Protein AF-A0A6P8J395-F1 (afdb_monomer)

Secondary structure (DSSP, 8-state):
-HHHHHHHTT--HHHHHHHTT--HHHHHHHHHHHHHHHHHHHHHH-----B--TT-EEEEEEEEE--PPGGG-S-----EEEEEEEESSSSSPEEEEEEES--SHHHHHHHHHHHB-TT-EEEE---

Radius of gyration: 18.86 Å; Cα contacts (8 Å, |Δi|>4): 156; chains: 1; bounding box: 39×39×44 Å

pLDDT: mean 84.44, std 9.29, range [42.44, 93.12]

Structure (mmCIF, N/CA/C/O backbone):
data_AF-A0A6P8J395-F1
#
_entry.id   AF-A0A6P8J395-F1
#
loop_
_atom_site.group_PDB
_atom_site.id
_atom_site.type_symbol
_atom_site.label_atom_id
_atom_site.label_alt_id
_atom_site.label_comp_id
_atom_site.label_asym_id
_atom_site.label_entity_id
_atom_site.label_seq_id
_atom_site.pdbx_PDB_ins_code
_atom_site.Cartn_x
_atom_site.Cartn_y
_atom_site.Cartn_z
_atom_site.occupancy
_atom_site.B_iso_or_equiv
_atom_site.auth_seq_id
_atom_site.auth_comp_id
_atom_site.auth_asym_id
_atom_site.auth_atom_id
_atom_site.pdbx_PDB_model_num
ATOM 1 N N . MET A 1 1 ? 22.502 13.096 -19.114 1.00 60.56 1 MET A N 1
ATOM 2 C CA . MET A 1 1 ? 21.387 12.960 -18.149 1.00 60.56 1 MET A CA 1
ATOM 3 C C . MET A 1 1 ? 20.017 12.629 -18.789 1.00 60.56 1 MET A C 1
ATOM 5 O O . MET A 1 1 ? 19.020 13.140 -18.303 1.00 60.56 1 MET A O 1
ATOM 9 N N . PRO A 1 2 ? 19.880 11.755 -19.811 1.00 79.31 2 PRO A N 1
ATOM 10 C CA . PRO A 1 2 ? 18.548 11.439 -20.344 1.00 79.31 2 PRO A CA 1
ATOM 11 C C . PRO A 1 2 ? 17.832 10.289 -19.601 1.00 79.31 2 PRO A C 1
ATOM 13 O O . PRO A 1 2 ? 16.613 10.298 -19.521 1.00 79.31 2 PRO A O 1
ATOM 16 N N . MET A 1 3 ? 18.547 9.344 -18.966 1.00 79.31 3 MET A N 1
ATOM 17 C CA . MET A 1 3 ? 17.905 8.243 -18.212 1.00 79.31 3 MET A CA 1
ATOM 18 C C . MET A 1 3 ? 17.056 8.719 -17.022 1.00 79.31 3 MET A C 1
ATOM 20 O O . MET A 1 3 ? 15.997 8.155 -16.776 1.00 79.31 3 MET A O 1
ATOM 24 N N . ALA A 1 4 ? 17.501 9.752 -16.298 1.00 83.56 4 ALA A N 1
ATOM 25 C CA . ALA A 1 4 ? 16.734 10.326 -15.187 1.00 83.56 4 ALA A CA 1
ATOM 26 C C . ALA A 1 4 ? 15.435 10.989 -15.669 1.00 83.56 4 ALA A C 1
ATOM 28 O O . ALA A 1 4 ? 14.414 10.892 -15.001 1.00 83.56 4 ALA A O 1
ATOM 29 N N . PHE A 1 5 ? 15.474 11.623 -16.844 1.00 86.56 5 PHE A N 1
ATOM 30 C CA . PHE A 1 5 ? 14.312 12.261 -17.456 1.00 86.56 5 PHE A CA 1
ATOM 31 C C . PHE A 1 5 ? 13.236 11.236 -17.826 1.00 86.56 5 PHE A C 1
ATOM 33 O O . PHE A 1 5 ? 12.096 11.388 -17.408 1.00 86.56 5 PHE A O 1
ATOM 40 N N . TYR A 1 6 ? 13.609 10.156 -18.520 1.00 83.50 6 TYR A N 1
AT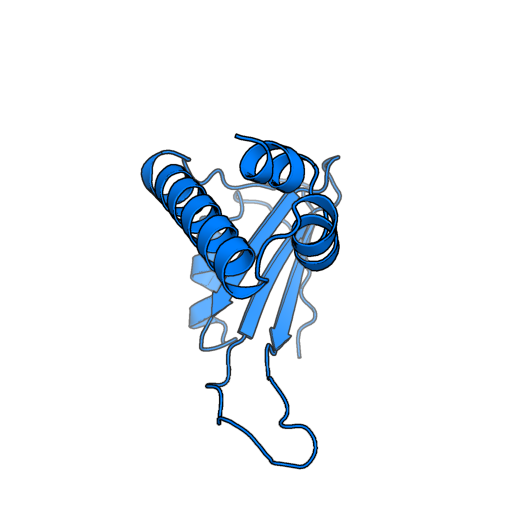OM 41 C CA . TYR A 1 6 ? 12.666 9.081 -18.850 1.00 83.50 6 TYR A CA 1
ATOM 42 C C . TYR A 1 6 ? 12.141 8.354 -17.605 1.00 83.50 6 TYR A C 1
ATOM 44 O O . TYR A 1 6 ? 10.975 7.983 -17.544 1.00 83.50 6 TYR A O 1
ATOM 52 N N . TRP A 1 7 ? 12.978 8.182 -16.576 1.00 83.88 7 TRP A N 1
ATOM 53 C CA . TRP A 1 7 ? 12.522 7.632 -15.298 1.00 83.88 7 TRP A CA 1
ATOM 54 C C . TRP A 1 7 ? 11.480 8.533 -14.619 1.00 83.88 7 TRP A C 1
ATOM 56 O O . TRP A 1 7 ? 10.484 8.033 -14.111 1.00 83.88 7 TRP A O 1
ATOM 66 N N . ALA A 1 8 ? 11.668 9.855 -14.662 1.00 86.69 8 ALA A N 1
ATOM 67 C CA . ALA A 1 8 ? 10.722 10.813 -14.094 1.00 86.69 8 ALA A CA 1
ATOM 68 C C . ALA A 1 8 ? 9.382 10.893 -14.855 1.00 86.69 8 ALA A C 1
ATOM 70 O O . ALA A 1 8 ? 8.401 11.361 -14.287 1.00 86.69 8 ALA A O 1
ATOM 71 N N . GLN A 1 9 ? 9.329 10.440 -16.113 1.00 87.06 9 GLN A N 1
ATOM 72 C CA . GLN A 1 9 ? 8.091 10.343 -16.902 1.00 87.06 9 GLN A CA 1
ATOM 73 C C . GLN A 1 9 ? 7.315 9.037 -16.678 1.00 87.06 9 GLN A C 1
ATOM 75 O O . GLN A 1 9 ? 6.279 8.842 -17.304 1.00 87.06 9 GLN A O 1
ATOM 80 N N . ASP A 1 10 ? 7.801 8.158 -15.796 1.00 81.31 10 ASP A N 1
ATOM 81 C CA . ASP A 1 10 ? 7.248 6.815 -15.570 1.00 81.31 10 ASP A CA 1
ATOM 82 C C . ASP A 1 10 ? 7.260 5.928 -16.836 1.00 81.31 10 ASP A C 1
ATOM 84 O O . ASP A 1 10 ? 6.451 5.015 -17.014 1.00 81.31 10 ASP A O 1
ATOM 88 N N . ASP A 1 11 ? 8.220 6.171 -17.738 1.00 83.69 11 ASP A N 1
ATOM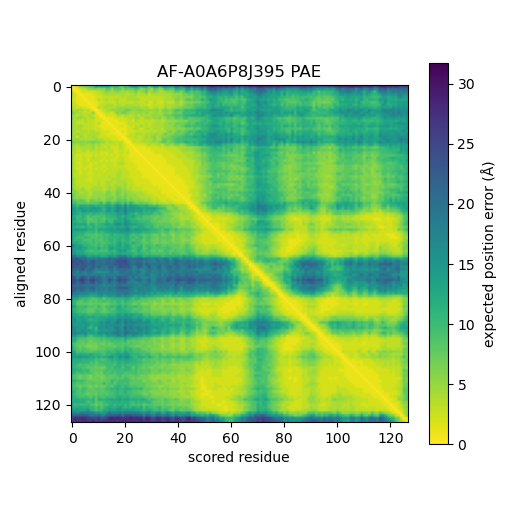 89 C CA . ASP A 1 11 ? 8.377 5.367 -18.944 1.00 83.69 11 ASP A CA 1
ATOM 90 C C . ASP A 1 11 ? 8.930 3.971 -18.634 1.00 83.69 11 ASP A C 1
ATOM 92 O O . ASP A 1 11 ? 9.834 3.768 -17.809 1.00 83.69 11 ASP A O 1
ATOM 96 N N . SER A 1 12 ? 8.447 2.974 -19.382 1.00 85.75 12 SER A N 1
ATOM 97 C CA . SER A 1 12 ? 8.893 1.594 -19.200 1.00 85.75 12 SER A CA 1
ATOM 98 C C . SER A 1 12 ? 10.404 1.446 -19.428 1.00 85.75 12 SER A C 1
ATOM 100 O O . SER A 1 12 ? 10.968 1.922 -20.414 1.00 85.75 12 SER A O 1
ATOM 102 N N . SER A 1 13 ? 11.078 0.666 -18.576 1.00 84.31 13 SER A N 1
ATOM 103 C CA . SER A 1 13 ? 12.527 0.435 -18.708 1.00 84.31 13 SER A CA 1
ATOM 104 C C . SER A 1 13 ? 12.933 -0.169 -20.061 1.00 84.31 13 SER A C 1
ATOM 106 O O . SER A 1 13 ? 14.058 0.035 -20.512 1.00 84.31 13 SER A O 1
ATOM 108 N N . LYS A 1 14 ? 12.019 -0.895 -20.723 1.00 85.19 14 LYS A N 1
ATOM 109 C CA . LYS A 1 14 ? 12.229 -1.430 -22.076 1.00 85.19 14 LYS A CA 1
ATOM 110 C C . LYS A 1 14 ? 12.286 -0.312 -23.112 1.00 85.19 14 LYS A C 1
ATOM 112 O O . LYS A 1 14 ? 13.214 -0.287 -23.912 1.00 85.19 14 LYS A O 1
ATOM 117 N N . TYR A 1 15 ? 11.326 0.608 -23.061 1.00 85.81 15 TYR A N 1
ATOM 118 C CA . TYR A 1 15 ? 11.317 1.786 -23.919 1.00 85.81 15 TYR A CA 1
ATOM 119 C C . TYR A 1 15 ? 12.581 2.623 -23.705 1.00 85.81 15 TYR A C 1
ATOM 121 O O . TYR A 1 15 ? 13.269 2.936 -24.671 1.00 85.81 15 TYR A O 1
ATOM 129 N N . ASN A 1 16 ? 12.973 2.853 -22.449 1.00 84.38 16 ASN A N 1
ATOM 130 C CA . ASN A 1 16 ? 14.168 3.634 -22.109 1.00 84.38 16 ASN A CA 1
ATOM 131 C C . ASN A 1 16 ? 15.450 2.997 -22.662 1.00 84.38 16 ASN A C 1
ATOM 133 O O . ASN A 1 16 ? 16.320 3.697 -23.175 1.00 84.38 16 ASN A O 1
ATOM 137 N N . ALA A 1 17 ? 15.566 1.666 -22.589 1.00 86.69 17 ALA A N 1
ATOM 138 C CA . ALA A 1 17 ? 16.697 0.936 -23.157 1.00 86.69 17 ALA A CA 1
ATOM 139 C C . ALA A 1 17 ? 16.778 1.112 -24.681 1.00 86.69 17 ALA A C 1
ATOM 141 O O . ALA A 1 17 ? 1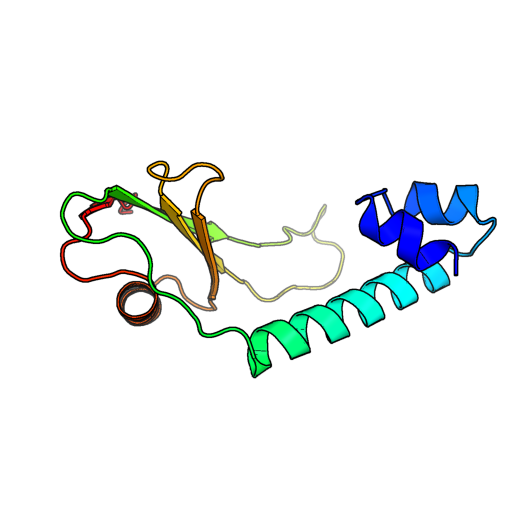7.853 1.400 -25.207 1.00 86.69 17 ALA A O 1
ATOM 142 N N . THR A 1 18 ? 15.645 0.996 -25.380 1.00 88.19 18 THR A N 1
ATOM 143 C CA . THR A 1 18 ? 15.567 1.178 -26.835 1.00 88.19 18 THR A CA 1
ATOM 144 C C . THR A 1 18 ? 15.835 2.625 -27.250 1.00 88.19 18 THR A C 1
ATOM 146 O O . THR A 1 18 ? 16.670 2.853 -28.120 1.00 88.19 18 THR A O 1
ATOM 149 N N . ALA A 1 19 ? 15.190 3.600 -26.606 1.00 84.94 19 ALA A N 1
ATOM 150 C CA . ALA A 1 19 ? 15.318 5.023 -26.920 1.00 84.94 19 ALA A CA 1
ATOM 151 C C . ALA A 1 19 ? 16.749 5.551 -26.718 1.00 84.94 19 ALA A C 1
ATOM 153 O O . ALA A 1 19 ? 17.195 6.441 -27.436 1.00 84.94 19 ALA A O 1
ATOM 154 N N . LEU A 1 20 ? 17.485 4.982 -25.759 1.00 85.88 20 LEU A N 1
ATOM 155 C CA . LEU A 1 20 ? 18.847 5.396 -25.411 1.00 85.88 20 LEU A CA 1
ATOM 156 C C . LEU A 1 20 ? 19.941 4.494 -25.989 1.00 85.88 20 LEU A C 1
ATOM 158 O O . LEU A 1 20 ? 21.107 4.666 -25.630 1.00 85.88 20 LEU A O 1
ATOM 162 N N . GLY A 1 21 ? 19.586 3.486 -26.794 1.00 88.50 21 GLY A N 1
ATOM 163 C CA . GLY A 1 21 ? 20.540 2.489 -27.295 1.00 88.50 21 GLY A CA 1
ATOM 164 C C . GLY A 1 21 ? 21.327 1.785 -26.179 1.00 88.50 21 GLY A C 1
ATOM 165 O O . GLY A 1 21 ? 22.481 1.408 -26.364 1.00 88.50 21 GLY A O 1
ATOM 166 N N . SER A 1 22 ? 20.735 1.664 -24.990 1.00 87.62 22 SER A N 1
ATOM 167 C CA . SER A 1 22 ? 21.405 1.216 -23.769 1.00 87.62 22 SER A CA 1
ATOM 168 C C . SER A 1 22 ? 21.031 -0.220 -23.420 1.00 87.62 22 SER A C 1
ATOM 170 O O . SER A 1 22 ? 19.935 -0.693 -23.713 1.00 87.62 22 SER A O 1
ATOM 172 N N . SER A 1 23 ? 21.926 -0.933 -22.731 1.00 90.88 23 SER A N 1
ATOM 173 C CA . SER A 1 23 ? 21.604 -2.285 -22.265 1.00 90.88 23 SER A CA 1
ATOM 174 C C . SER A 1 23 ? 20.538 -2.258 -21.163 1.00 90.88 23 SER A C 1
ATOM 176 O O . SER A 1 23 ? 20.583 -1.429 -20.250 1.00 90.88 23 SER A O 1
ATOM 178 N N . MET A 1 24 ? 19.624 -3.232 -21.182 1.00 89.25 24 MET A N 1
ATOM 179 C CA . MET A 1 24 ? 18.590 -3.379 -20.148 1.00 89.25 24 MET A CA 1
ATOM 180 C C . MET A 1 24 ? 19.185 -3.537 -18.738 1.00 89.25 24 MET A C 1
ATOM 182 O O . MET A 1 24 ? 18.595 -3.097 -17.751 1.00 89.25 24 MET A O 1
ATOM 186 N N . ASN A 1 25 ? 20.380 -4.129 -18.643 1.00 89.94 25 ASN A N 1
ATOM 187 C CA . ASN A 1 25 ? 21.122 -4.274 -17.392 1.00 89.94 25 ASN A CA 1
ATOM 188 C C . ASN A 1 25 ? 21.535 -2.918 -16.817 1.00 89.94 25 ASN A C 1
ATOM 190 O O . ASN A 1 25 ? 21.410 -2.703 -15.613 1.00 89.94 25 ASN A O 1
ATOM 194 N N . LEU A 1 26 ? 22.015 -2.006 -17.666 1.00 88.88 26 LEU A N 1
ATOM 195 C CA . LEU A 1 26 ? 22.394 -0.661 -17.248 1.00 88.88 26 LEU A CA 1
ATOM 196 C C . LEU A 1 26 ? 21.167 0.144 -16.813 1.00 88.88 26 LEU A C 1
ATOM 198 O O . LEU A 1 26 ? 21.188 0.722 -15.730 1.00 88.88 26 LEU A O 1
ATOM 202 N N . VAL A 1 27 ? 20.084 0.106 -17.599 1.00 88.69 27 VAL A N 1
ATOM 203 C CA . VAL A 1 27 ? 18.821 0.785 -17.255 1.00 88.69 27 VAL A CA 1
ATOM 204 C C . VAL A 1 27 ? 18.279 0.267 -15.926 1.00 88.69 27 VAL A C 1
ATOM 206 O O . VAL A 1 27 ? 17.964 1.048 -15.037 1.00 88.69 27 VAL A O 1
ATOM 209 N N . SER A 1 28 ? 18.252 -1.053 -15.740 1.00 89.19 28 SER A N 1
ATOM 210 C CA . SER A 1 28 ? 17.766 -1.669 -14.501 1.00 89.19 28 SER A CA 1
ATOM 211 C C . SER A 1 28 ? 18.619 -1.296 -13.285 1.00 89.19 28 SER A C 1
ATOM 213 O O . SER A 1 28 ? 18.075 -1.073 -12.208 1.00 89.19 28 SER A O 1
ATOM 215 N N . LYS A 1 29 ? 19.949 -1.220 -13.433 1.00 91.25 29 LYS A N 1
ATOM 216 C CA . LYS A 1 29 ? 20.840 -0.746 -12.361 1.00 91.25 29 LYS A CA 1
ATOM 217 C C . LYS A 1 29 ? 20.570 0.717 -12.025 1.00 91.25 29 LYS A C 1
ATOM 219 O O . LYS A 1 29 ? 20.473 1.051 -10.854 1.00 91.25 29 LYS A O 1
ATOM 224 N N . PHE A 1 30 ? 20.418 1.563 -13.039 1.00 90.62 30 PHE A N 1
ATOM 225 C CA . PHE A 1 30 ? 20.155 2.986 -12.854 1.00 90.62 30 PHE A CA 1
ATOM 226 C C . PHE A 1 30 ? 18.822 3.237 -12.138 1.00 90.62 30 PHE A C 1
ATOM 228 O O . PHE A 1 30 ? 18.787 3.969 -11.154 1.00 90.62 30 PHE A O 1
ATOM 235 N N . VAL A 1 31 ? 17.750 2.562 -12.570 1.00 88.44 31 VAL A N 1
ATOM 236 C CA . VAL A 1 31 ? 16.430 2.635 -11.923 1.00 88.44 31 VAL A CA 1
ATOM 237 C C . VAL A 1 31 ? 16.511 2.212 -10.458 1.00 88.44 31 VAL A C 1
ATOM 239 O O . VAL A 1 31 ? 15.968 2.905 -9.607 1.00 88.44 31 VAL A O 1
ATOM 242 N N . ARG A 1 32 ? 17.224 1.121 -10.148 1.00 90.94 32 ARG A N 1
ATOM 243 C CA . ARG A 1 32 ? 17.412 0.669 -8.760 1.00 90.94 32 ARG A CA 1
ATOM 244 C C . ARG A 1 32 ? 18.139 1.703 -7.912 1.00 90.94 32 ARG A C 1
ATOM 246 O O . ARG A 1 32 ? 17.683 1.992 -6.822 1.00 90.94 32 ARG A O 1
ATOM 253 N N . VAL A 1 33 ? 19.219 2.294 -8.425 1.00 92.88 33 VAL A N 1
ATOM 254 C CA . VAL A 1 33 ? 19.961 3.334 -7.693 1.00 92.88 33 VAL A CA 1
ATOM 255 C C . VAL A 1 33 ? 19.070 4.542 -7.404 1.00 92.88 33 VAL A C 1
ATOM 257 O O . VAL A 1 33 ? 19.080 5.042 -6.285 1.00 92.88 33 VAL A O 1
ATOM 260 N N . LEU A 1 34 ? 18.278 4.997 -8.380 1.00 90.56 34 LEU A N 1
ATOM 261 C CA . LEU A 1 34 ? 17.340 6.098 -8.152 1.00 90.56 34 LEU A CA 1
ATOM 262 C C . LEU A 1 34 ? 16.263 5.732 -7.127 1.00 90.56 34 LEU A C 1
ATOM 264 O O . LEU A 1 34 ? 16.004 6.513 -6.217 1.00 90.56 34 LEU A O 1
ATOM 268 N N . GLN A 1 35 ? 15.679 4.538 -7.241 1.00 90.88 35 GLN A N 1
ATOM 269 C CA . GLN A 1 35 ? 14.705 4.036 -6.274 1.00 90.88 35 GLN A CA 1
ATOM 270 C C . GLN A 1 35 ? 15.298 3.946 -4.865 1.00 90.88 35 GLN A C 1
ATOM 272 O O . GLN A 1 35 ? 14.648 4.388 -3.924 1.00 90.88 35 GLN A O 1
ATOM 277 N N . ASP A 1 36 ? 16.523 3.440 -4.712 1.00 93.06 36 ASP A N 1
ATOM 278 C CA . ASP A 1 36 ? 17.198 3.324 -3.417 1.00 93.06 36 ASP A CA 1
ATOM 279 C C . ASP A 1 36 ? 17.434 4.706 -2.792 1.00 93.06 36 ASP A C 1
ATOM 281 O O . ASP A 1 36 ? 17.159 4.905 -1.610 1.00 93.06 36 ASP A O 1
ATOM 285 N N . VAL A 1 37 ? 17.884 5.692 -3.579 1.00 91.75 37 VAL A N 1
ATOM 286 C CA . VAL A 1 37 ? 18.061 7.074 -3.101 1.00 91.75 37 VAL A CA 1
ATOM 287 C C . VAL A 1 37 ? 16.724 7.670 -2.656 1.00 91.75 37 VAL A C 1
ATOM 289 O O . VAL A 1 37 ? 16.629 8.161 -1.535 1.00 91.75 37 VAL A O 1
ATOM 292 N N . CYS A 1 38 ? 15.677 7.583 -3.482 1.00 88.94 38 CYS A N 1
ATOM 293 C CA . CYS A 1 38 ? 14.352 8.093 -3.122 1.00 88.94 38 CYS A CA 1
ATOM 294 C C . CYS A 1 38 ? 13.770 7.389 -1.889 1.00 88.94 38 CYS A C 1
ATOM 296 O O . CYS A 1 38 ? 13.192 8.047 -1.030 1.00 88.94 38 CYS A O 1
ATOM 298 N N . THR A 1 39 ? 13.947 6.071 -1.777 1.00 88.19 39 THR A N 1
ATOM 299 C CA . THR A 1 39 ? 13.471 5.287 -0.628 1.00 88.19 39 THR A CA 1
ATOM 300 C C . THR A 1 39 ? 14.163 5.735 0.654 1.00 88.19 39 THR A C 1
ATOM 302 O O . THR A 1 39 ? 13.484 6.043 1.627 1.00 88.19 39 THR A O 1
ATOM 305 N N . ASN A 1 40 ? 15.492 5.860 0.637 1.00 89.38 40 ASN A N 1
ATOM 306 C CA . ASN A 1 40 ? 16.262 6.289 1.805 1.00 89.38 40 ASN A CA 1
ATOM 307 C C . ASN A 1 40 ? 15.887 7.705 2.263 1.00 89.38 40 ASN A C 1
ATOM 309 O O . ASN A 1 40 ? 15.786 7.960 3.461 1.00 89.38 40 ASN A O 1
ATOM 313 N N . GLU A 1 41 ? 15.672 8.628 1.324 1.00 88.50 41 GLU A N 1
ATOM 314 C CA . GLU A 1 41 ? 15.247 9.994 1.643 1.00 88.50 41 GLU A CA 1
ATOM 315 C C . GLU A 1 41 ? 13.848 10.016 2.276 1.00 88.50 41 GLU A C 1
ATOM 317 O O . GLU A 1 41 ? 13.639 10.682 3.291 1.00 88.50 41 GLU A O 1
ATOM 322 N N . ILE A 1 42 ? 12.903 9.238 1.734 1.00 85.00 42 ILE A N 1
ATOM 323 C CA . ILE A 1 42 ? 11.555 9.103 2.301 1.00 85.00 42 ILE A CA 1
ATOM 324 C C . ILE A 1 42 ? 11.627 8.498 3.705 1.00 85.00 42 ILE A C 1
ATOM 326 O O . ILE A 1 42 ? 11.055 9.055 4.636 1.00 85.00 42 ILE A O 1
ATOM 330 N N . GLU A 1 43 ? 12.356 7.398 3.891 1.00 83.38 43 GLU A N 1
ATOM 331 C CA . GLU A 1 43 ? 12.475 6.736 5.195 1.00 83.38 43 GLU A CA 1
ATOM 332 C C . GLU A 1 43 ? 13.129 7.627 6.256 1.00 83.38 43 GLU A C 1
ATOM 334 O O . GLU A 1 43 ? 12.763 7.564 7.431 1.00 83.38 43 GLU A O 1
ATOM 339 N N . LYS A 1 44 ? 14.092 8.464 5.856 1.00 85.44 44 LYS A N 1
ATOM 340 C CA . LYS A 1 44 ? 14.853 9.309 6.778 1.00 85.44 44 LYS A CA 1
ATOM 341 C C . LYS A 1 44 ? 14.148 10.616 7.127 1.00 85.44 44 LYS A C 1
ATOM 343 O O . LYS A 1 44 ? 14.277 11.080 8.260 1.00 85.44 44 LYS A O 1
ATOM 348 N N . TYR A 1 45 ? 13.456 11.229 6.169 1.00 83.56 45 TYR A N 1
ATOM 349 C CA . TYR A 1 45 ? 12.973 12.604 6.306 1.00 83.56 45 TYR A CA 1
ATOM 350 C C . TYR A 1 45 ? 11.461 12.759 6.199 1.00 83.56 45 TYR A C 1
ATOM 352 O O . TYR A 1 45 ? 10.947 13.775 6.666 1.00 83.56 45 TYR A O 1
ATOM 360 N N . ALA A 1 46 ? 10.733 11.802 5.617 1.00 77.25 46 ALA A N 1
ATOM 361 C CA . ALA A 1 46 ? 9.284 11.911 5.535 1.00 77.25 46 ALA A CA 1
ATOM 362 C C . ALA A 1 46 ? 8.665 11.470 6.872 1.00 77.25 46 ALA A C 1
ATOM 364 O O . ALA A 1 46 ? 8.717 10.283 7.211 1.00 77.25 46 ALA A O 1
ATOM 365 N N . PRO A 1 47 ? 8.055 12.383 7.654 1.00 76.19 47 PRO A N 1
ATOM 366 C CA . PRO A 1 47 ? 7.283 11.955 8.805 1.00 76.19 47 PRO A CA 1
ATOM 367 C C . PRO A 1 47 ? 6.127 11.099 8.295 1.00 76.19 47 PRO A C 1
ATOM 369 O O . PRO A 1 47 ? 5.358 11.516 7.428 1.00 76.19 47 PRO A O 1
ATOM 372 N N . PHE A 1 48 ? 5.998 9.890 8.834 1.00 81.00 48 PHE A N 1
ATOM 373 C CA . PHE A 1 48 ? 4.805 9.101 8.590 1.00 81.00 48 PHE A CA 1
ATOM 374 C C . PHE A 1 48 ? 3.602 9.855 9.180 1.00 81.00 48 PHE A C 1
ATOM 376 O O . PHE A 1 48 ? 3.531 10.054 10.393 1.00 81.00 48 PHE A O 1
ATOM 383 N N . LEU A 1 49 ? 2.676 10.293 8.324 1.00 84.19 49 LEU A N 1
ATOM 384 C CA . LEU A 1 49 ? 1.469 11.010 8.725 1.00 84.19 49 LEU A CA 1
ATOM 385 C C . LEU A 1 49 ? 0.287 10.035 8.757 1.00 84.19 49 LEU A C 1
ATOM 387 O O . LEU A 1 49 ? -0.130 9.562 7.696 1.00 84.19 49 LEU A O 1
ATOM 391 N N . PRO A 1 50 ? -0.279 9.737 9.942 1.00 88.88 50 PRO A N 1
ATOM 392 C CA . PRO A 1 50 ? -1.495 8.946 10.029 1.00 88.88 50 PRO A CA 1
ATOM 393 C C . PRO A 1 50 ? -2.635 9.627 9.270 1.00 88.88 50 PRO A C 1
ATOM 395 O O . PRO A 1 50 ? -2.776 10.855 9.305 1.00 88.88 50 PRO A O 1
ATOM 398 N N . PHE A 1 51 ? -3.477 8.830 8.626 1.00 89.50 51 PHE A N 1
ATOM 399 C CA . PHE A 1 51 ? -4.631 9.300 7.862 1.00 89.50 51 PHE A CA 1
ATOM 400 C C . PHE A 1 51 ? -5.945 8.791 8.466 1.00 89.50 51 PHE A C 1
ATOM 402 O O . PHE A 1 51 ? -5.962 8.121 9.500 1.00 89.50 51 PHE A O 1
ATOM 409 N N . GLY A 1 52 ? -7.062 9.189 7.863 1.00 88.38 52 GLY A N 1
ATOM 410 C CA . GLY A 1 52 ? -8.402 8.927 8.377 1.00 88.38 52 GLY A CA 1
ATOM 411 C C . GLY A 1 52 ? -8.779 9.815 9.562 1.00 88.38 52 GLY A C 1
ATOM 412 O O . GLY A 1 52 ? -8.354 10.970 9.643 1.00 88.38 52 GLY A O 1
ATOM 413 N N . GLY A 1 53 ? -9.579 9.281 10.484 1.00 88.06 53 GLY A N 1
ATOM 414 C CA . GLY A 1 53 ? -10.137 9.997 11.631 1.00 88.06 53 GLY A CA 1
ATOM 415 C C . GLY A 1 53 ? -11.644 9.779 11.792 1.00 88.06 53 GLY A C 1
ATOM 416 O O . GLY A 1 53 ? -12.218 8.921 11.125 1.00 88.06 53 GLY A O 1
ATOM 417 N N . PRO A 1 54 ? -12.299 10.534 12.687 1.00 90.88 54 PRO A N 1
ATOM 418 C CA . PRO A 1 54 ? -13.735 10.424 12.916 1.00 90.88 54 PRO A CA 1
ATOM 419 C C . PRO A 1 54 ? -14.537 10.619 11.628 1.00 90.88 54 PRO A C 1
ATOM 421 O O . PRO A 1 54 ? -14.355 11.611 10.927 1.00 90.88 54 PRO A O 1
ATOM 424 N N . GLY A 1 55 ? -15.427 9.671 11.337 1.00 86.81 55 GLY A N 1
ATOM 425 C CA . GLY A 1 55 ? -16.227 9.670 10.111 1.00 86.81 55 GLY A CA 1
ATOM 426 C C . GLY A 1 55 ? -15.502 9.114 8.885 1.00 86.81 55 GLY A C 1
ATOM 427 O O . GLY A 1 55 ? -16.156 8.966 7.860 1.00 86.81 55 GLY A O 1
ATOM 428 N N . CYS A 1 56 ? -14.212 8.762 9.005 1.00 89.31 56 CYS A N 1
ATOM 429 C CA . CYS A 1 56 ? -13.443 8.211 7.900 1.00 89.31 56 CYS A CA 1
ATOM 430 C C . CYS A 1 56 ? -13.637 6.705 7.753 1.00 89.31 56 CYS A C 1
ATOM 432 O O . CYS A 1 56 ? -13.359 5.956 8.697 1.00 89.31 56 CYS A O 1
ATOM 434 N N . VAL A 1 57 ? -14.038 6.251 6.567 1.00 91.06 57 VAL A N 1
ATOM 435 C CA . VAL A 1 57 ? -14.066 4.823 6.229 1.00 91.06 57 VAL A CA 1
ATOM 436 C C . VAL A 1 57 ? -12.759 4.420 5.552 1.00 91.06 57 VAL A C 1
ATOM 438 O O . VAL A 1 57 ? -12.341 5.003 4.546 1.00 91.06 57 VAL A O 1
ATOM 441 N N . VAL A 1 58 ? -12.116 3.389 6.099 1.00 92.06 58 VAL A N 1
ATOM 442 C CA . VAL A 1 58 ? -10.892 2.810 5.540 1.00 92.06 58 VAL A CA 1
ATOM 443 C C . VAL A 1 58 ? -11.104 1.340 5.218 1.00 92.06 58 VAL A C 1
ATOM 445 O O . VAL A 1 58 ? -11.675 0.599 6.014 1.00 92.06 58 VAL A O 1
ATOM 448 N N . GLN A 1 59 ? -10.637 0.917 4.050 1.00 92.62 59 GLN A N 1
ATOM 449 C CA . GLN A 1 59 ? -10.678 -0.471 3.616 1.00 92.62 59 GLN A CA 1
ATOM 450 C C . GLN A 1 59 ? -9.310 -1.115 3.831 1.00 92.62 59 GLN A C 1
ATOM 452 O O . GLN A 1 59 ? -8.281 -0.565 3.432 1.00 92.62 59 GLN A O 1
ATOM 457 N N . CYS A 1 60 ? -9.308 -2.288 4.451 1.00 92.19 60 CYS A N 1
ATOM 458 C CA . CYS A 1 60 ? -8.122 -3.092 4.694 1.00 92.19 60 CYS A CA 1
ATOM 459 C C . CYS A 1 60 ? -8.202 -4.409 3.925 1.00 92.19 60 CYS A C 1
ATOM 461 O O . CYS A 1 60 ? -9.231 -5.085 3.975 1.00 92.19 60 CYS A O 1
ATOM 463 N N . ASP A 1 61 ? -7.108 -4.779 3.260 1.00 91.38 61 ASP A N 1
ATOM 464 C CA . ASP A 1 61 ? -6.994 -6.044 2.529 1.00 91.38 61 ASP A CA 1
ATOM 465 C C . ASP A 1 61 ? -5.595 -6.669 2.679 1.00 91.38 61 ASP A C 1
ATOM 467 O O . ASP A 1 61 ? -4.586 -5.963 2.797 1.00 91.38 61 ASP A O 1
ATOM 471 N N . GLU A 1 62 ? -5.527 -8.005 2.648 1.00 90.00 62 GLU A N 1
ATOM 472 C CA . GLU A 1 62 ? -4.275 -8.765 2.638 1.00 90.00 62 GLU A CA 1
ATOM 473 C C . GLU A 1 62 ? -4.083 -9.526 1.324 1.00 90.00 62 GLU A C 1
ATOM 475 O O . GLU A 1 62 ? -4.673 -10.579 1.068 1.00 90.00 62 GLU A O 1
ATOM 480 N N . SER A 1 63 ? -3.123 -9.072 0.526 1.00 88.88 63 SER A N 1
ATOM 481 C CA . SER A 1 63 ? -2.747 -9.735 -0.717 1.00 88.88 63 SER A CA 1
ATOM 482 C C . SER A 1 63 ? -1.539 -10.646 -0.511 1.00 88.88 63 SER A C 1
ATOM 484 O O . SER A 1 63 ? -0.458 -10.207 -0.109 1.00 88.88 63 SER A O 1
ATOM 486 N N . LYS A 1 64 ? -1.685 -11.942 -0.818 1.00 86.06 64 LYS A N 1
ATOM 487 C CA . LYS A 1 64 ? -0.552 -12.878 -0.799 1.00 86.06 64 LYS A CA 1
ATOM 488 C C . LYS A 1 64 ? 0.328 -12.637 -2.023 1.00 86.06 64 LYS A C 1
ATOM 490 O O . LYS A 1 64 ? -0.042 -13.003 -3.136 1.00 86.06 64 LYS A O 1
ATOM 495 N N . PHE A 1 65 ? 1.528 -12.111 -1.810 1.00 78.69 65 PHE A N 1
ATOM 496 C CA . PHE A 1 65 ? 2.548 -11.985 -2.847 1.00 78.69 65 PHE A CA 1
ATOM 497 C C . PHE A 1 65 ? 3.322 -13.299 -2.954 1.00 78.69 65 PHE A C 1
ATOM 499 O O . PHE A 1 65 ? 4.497 -13.406 -2.612 1.00 78.69 65 PHE A O 1
ATOM 506 N N . ASN A 1 66 ? 2.644 -14.345 -3.432 1.00 70.62 66 ASN A N 1
ATOM 507 C CA . ASN A 1 66 ? 3.326 -15.566 -3.825 1.00 70.62 66 ASN A CA 1
ATOM 508 C C . ASN A 1 66 ? 3.721 -15.488 -5.298 1.00 70.62 66 ASN A C 1
ATOM 510 O O . ASN A 1 66 ? 2.896 -15.359 -6.197 1.00 70.62 66 ASN A O 1
ATOM 514 N N . HIS A 1 67 ? 5.003 -15.684 -5.582 1.00 61.25 67 HIS A N 1
ATOM 515 C CA . HIS A 1 67 ? 5.375 -16.098 -6.922 1.00 61.25 67 HIS A CA 1
ATOM 516 C C . HIS A 1 67 ? 5.067 -17.598 -7.020 1.00 61.25 67 HIS A C 1
ATOM 518 O O . HIS A 1 67 ? 5.936 -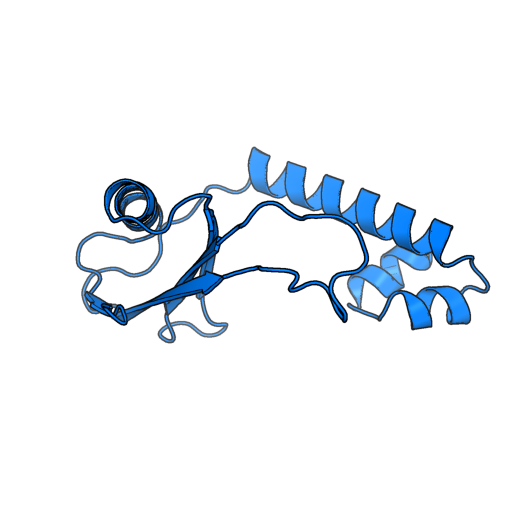18.441 -6.788 1.00 61.25 67 HIS A O 1
ATOM 524 N N . LYS A 1 68 ? 3.807 -17.973 -7.312 1.00 60.62 68 LYS A N 1
ATOM 525 C CA . LYS A 1 68 ? 3.507 -19.367 -7.682 1.00 60.62 68 LYS A CA 1
ATOM 526 C C . LYS A 1 68 ? 4.441 -19.725 -8.836 1.00 60.62 68 LYS A C 1
ATOM 528 O O . LYS A 1 68 ? 4.447 -19.072 -9.880 1.00 60.62 68 LYS A O 1
ATOM 533 N N . ARG A 1 69 ? 5.290 -20.730 -8.624 1.00 67.19 69 ARG A N 1
ATOM 534 C CA . ARG A 1 69 ? 6.251 -21.168 -9.637 1.00 67.19 69 ARG A CA 1
ATOM 535 C C . ARG A 1 69 ? 5.472 -21.622 -10.864 1.00 67.19 69 ARG A C 1
ATOM 537 O O . ARG A 1 69 ? 4.714 -22.591 -10.787 1.00 67.19 69 ARG A O 1
ATOM 544 N N . LYS A 1 70 ? 5.684 -20.967 -12.006 1.00 68.38 70 LYS A N 1
ATOM 545 C CA . LYS A 1 70 ? 5.163 -21.465 -13.281 1.00 68.38 70 LYS A CA 1
ATOM 546 C C . LYS A 1 70 ? 5.801 -22.841 -13.526 1.00 68.38 70 LYS A C 1
ATOM 548 O O . LYS A 1 70 ? 7.026 -22.955 -13.543 1.00 68.38 70 LYS A O 1
ATOM 553 N N . TYR A 1 71 ? 4.981 -23.888 -13.631 1.00 78.19 71 TYR A N 1
ATOM 554 C CA . TYR A 1 71 ? 5.419 -25.285 -13.806 1.00 78.19 71 TYR A CA 1
ATOM 555 C C . TYR A 1 71 ? 6.317 -25.850 -12.690 1.00 78.19 71 TYR A C 1
ATOM 557 O O . TYR A 1 71 ? 7.128 -26.736 -12.949 1.00 78.19 71 TYR A O 1
ATOM 565 N N . ASN A 1 72 ? 6.221 -25.333 -11.458 1.00 73.44 72 ASN A N 1
ATOM 566 C CA . ASN A 1 72 ? 7.084 -25.743 -10.340 1.00 73.44 72 ASN A CA 1
ATOM 567 C C . ASN A 1 72 ? 8.598 -25.653 -10.654 1.00 73.44 72 ASN A C 1
ATOM 569 O O . ASN A 1 72 ? 9.398 -26.444 -10.155 1.00 73.44 72 ASN A O 1
ATOM 573 N N . ARG A 1 73 ? 9.006 -24.687 -11.491 1.00 70.88 73 ARG A N 1
ATOM 574 C CA . ARG A 1 73 ? 10.411 -24.387 -11.827 1.00 70.88 73 ARG A CA 1
ATOM 575 C C . ARG A 1 73 ? 10.812 -22.996 -11.313 1.00 70.88 73 ARG A C 1
ATOM 577 O O . ARG A 1 73 ? 9.962 -22.132 -11.126 1.00 70.88 73 ARG A O 1
ATOM 584 N N . GLY A 1 74 ? 12.102 -22.780 -11.034 1.00 69.62 74 GLY A N 1
ATOM 585 C CA . GLY A 1 74 ? 12.643 -21.504 -10.517 1.00 69.62 74 GLY A CA 1
ATOM 586 C C . GLY A 1 74 ? 12.863 -21.443 -8.994 1.00 69.62 74 GLY A C 1
ATOM 587 O O . GLY A 1 74 ? 12.752 -22.457 -8.314 1.00 69.62 74 GLY A O 1
ATOM 588 N N . ARG A 1 75 ? 13.209 -20.275 -8.445 1.00 67.56 75 ARG A N 1
ATOM 589 C CA . ARG A 1 75 ? 13.553 -20.097 -7.018 1.00 67.56 75 ARG A CA 1
ATOM 590 C C . ARG A 1 75 ? 12.314 -20.195 -6.118 1.00 67.56 75 ARG A C 1
ATOM 592 O O . ARG A 1 75 ? 11.289 -19.593 -6.428 1.00 67.56 75 ARG A O 1
ATOM 599 N N . LEU A 1 76 ? 12.423 -20.905 -4.991 1.00 68.56 76 LEU A N 1
ATOM 600 C CA . LEU A 1 76 ? 11.422 -20.842 -3.924 1.00 68.56 76 LEU A CA 1
ATOM 601 C C . LEU A 1 76 ? 11.507 -19.455 -3.275 1.00 68.56 76 LEU A C 1
ATOM 603 O O . LEU A 1 76 ? 12.537 -19.095 -2.701 1.00 68.56 76 LEU A O 1
ATOM 607 N N . THR A 1 77 ? 10.462 -18.651 -3.426 1.00 66.94 77 THR A N 1
ATOM 608 C CA . THR A 1 77 ? 10.339 -17.363 -2.734 1.00 66.94 77 THR A CA 1
ATOM 609 C C . THR A 1 77 ? 9.657 -17.602 -1.394 1.00 66.94 77 THR A C 1
ATOM 611 O O . THR A 1 77 ? 8.765 -18.444 -1.305 1.00 66.94 77 THR A O 1
ATOM 614 N N . LYS A 1 78 ? 10.104 -16.905 -0.341 1.00 70.88 78 LYS A N 1
ATOM 615 C CA . LYS A 1 78 ? 9.400 -16.931 0.945 1.00 70.88 78 LYS A CA 1
ATOM 616 C C . LYS A 1 78 ? 7.983 -16.404 0.730 1.00 70.88 78 LYS A C 1
ATOM 618 O O . LYS A 1 78 ? 7.800 -15.461 -0.036 1.00 70.88 78 LYS A O 1
ATOM 623 N N . ASP A 1 79 ? 7.015 -17.020 1.398 1.00 74.56 79 ASP A N 1
ATOM 624 C CA . ASP A 1 79 ? 5.656 -16.495 1.438 1.00 74.56 79 ASP A CA 1
ATOM 625 C C . ASP A 1 79 ? 5.694 -15.107 2.090 1.00 74.56 79 ASP A C 1
ATOM 627 O O . ASP A 1 79 ? 6.054 -14.980 3.259 1.00 74.56 79 ASP A O 1
ATOM 631 N N . SER A 1 80 ? 5.348 -14.075 1.323 1.00 83.44 80 SER A N 1
ATOM 632 C CA . SER A 1 80 ? 5.154 -12.719 1.820 1.00 83.44 80 SER A CA 1
ATOM 633 C C . SER A 1 80 ? 3.717 -12.278 1.576 1.00 83.44 80 SER A C 1
ATOM 635 O O . SER A 1 80 ? 3.070 -12.656 0.593 1.00 83.44 80 SER A O 1
ATOM 637 N N . TRP A 1 81 ? 3.207 -11.480 2.502 1.00 89.25 81 TRP A N 1
ATOM 638 C CA . TRP A 1 81 ? 1.915 -10.825 2.392 1.00 89.25 81 TRP A CA 1
ATOM 639 C C . TRP A 1 81 ? 2.141 -9.329 2.251 1.00 89.25 81 TRP A C 1
ATOM 641 O O . TRP A 1 81 ? 3.113 -8.792 2.776 1.00 89.25 81 TRP A O 1
ATOM 651 N N . VAL A 1 82 ? 1.247 -8.655 1.545 1.00 91.19 82 VAL A N 1
ATOM 652 C CA . VAL A 1 82 ? 1.154 -7.200 1.547 1.00 91.19 82 VAL A CA 1
ATOM 653 C C . VAL A 1 82 ? -0.159 -6.853 2.218 1.00 91.19 82 VAL A C 1
ATOM 655 O O . VAL A 1 82 ? -1.216 -7.283 1.761 1.00 91.19 82 VAL A O 1
ATOM 658 N N . PHE A 1 83 ? -0.073 -6.109 3.312 1.00 92.88 83 PHE A N 1
ATOM 659 C CA . PHE A 1 83 ? -1.227 -5.522 3.968 1.00 92.88 83 PHE A CA 1
ATOM 660 C C . PHE A 1 83 ? -1.436 -4.112 3.427 1.00 92.88 83 PHE A C 1
ATOM 662 O O . PHE A 1 83 ? -0.514 -3.295 3.485 1.00 92.88 83 PHE A O 1
ATOM 669 N N . GLY A 1 84 ? -2.616 -3.855 2.869 1.00 92.75 84 GLY A N 1
ATOM 670 C CA . GLY A 1 84 ? -3.018 -2.559 2.338 1.00 92.75 84 GLY A CA 1
ATOM 671 C C . GLY A 1 84 ? -4.113 -1.929 3.190 1.00 92.75 84 GLY A C 1
ATOM 672 O O . GLY A 1 84 ? -5.034 -2.613 3.627 1.00 92.75 84 GLY A O 1
ATOM 673 N N . VAL A 1 85 ? -4.018 -0.620 3.401 1.00 93.12 85 VAL A N 1
ATOM 674 C CA . VAL A 1 85 ? -5.028 0.211 4.061 1.00 93.12 85 VAL A CA 1
ATOM 675 C C . VAL A 1 85 ? -5.289 1.408 3.161 1.00 93.12 85 VAL A C 1
ATOM 677 O O . VAL A 1 85 ? -4.373 2.186 2.910 1.00 93.12 85 VAL A O 1
ATOM 680 N N . ILE A 1 86 ? -6.510 1.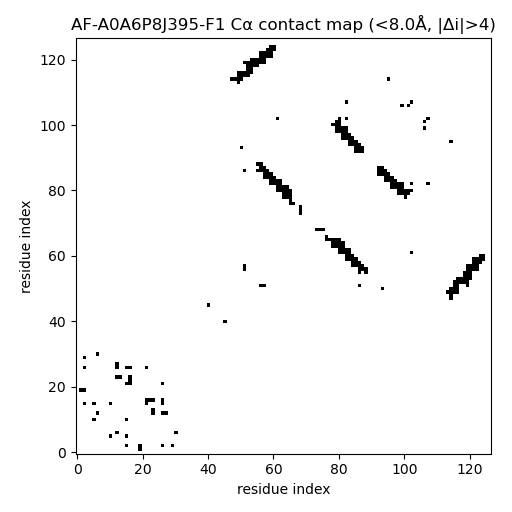564 2.663 1.00 92.00 86 ILE A N 1
ATOM 681 C CA . ILE A 1 86 ? -6.860 2.618 1.703 1.00 92.00 86 ILE A CA 1
ATOM 682 C C . ILE A 1 86 ? -8.103 3.380 2.150 1.00 92.00 86 ILE A C 1
ATOM 684 O O . ILE A 1 86 ? -8.956 2.836 2.847 1.00 92.00 86 ILE A O 1
ATOM 688 N N . THR A 1 87 ? -8.227 4.633 1.723 1.00 88.81 87 THR A N 1
ATOM 689 C CA . THR A 1 87 ? -9.456 5.416 1.887 1.00 88.81 87 THR A CA 1
ATOM 690 C C . THR A 1 87 ? -9.771 6.191 0.618 1.00 88.81 87 THR A C 1
ATOM 692 O O . THR A 1 87 ? -8.887 6.786 0.005 1.00 88.81 87 THR A O 1
ATOM 695 N N . THR A 1 88 ? -11.042 6.199 0.225 1.00 84.44 88 THR A N 1
ATOM 696 C CA . THR A 1 88 ? -11.527 6.931 -0.953 1.00 84.44 88 THR A CA 1
ATOM 697 C C . THR A 1 88 ? -11.984 8.351 -0.626 1.00 84.44 88 THR A C 1
ATOM 699 O O . THR A 1 88 ? -12.551 9.020 -1.482 1.00 84.44 88 THR A O 1
ATOM 702 N N . GLU A 1 89 ? -11.776 8.823 0.605 1.00 82.62 89 GLU A N 1
ATOM 703 C CA . GLU A 1 89 ? -12.232 10.153 1.037 1.00 82.62 89 GLU A CA 1
ATOM 704 C C . GLU A 1 89 ? -11.390 11.305 0.493 1.00 82.62 89 GLU A C 1
ATOM 706 O O . GLU A 1 89 ? -11.837 12.451 0.485 1.00 82.62 89 GLU A O 1
ATOM 711 N N . TYR A 1 90 ? -10.182 11.009 0.017 1.00 75.56 90 TYR A N 1
ATOM 712 C CA . TYR A 1 90 ? -9.274 11.990 -0.561 1.00 75.56 90 TYR A CA 1
ATOM 713 C C . TYR A 1 90 ? -9.053 11.711 -2.046 1.00 75.56 90 TYR A C 1
ATOM 715 O O . TYR A 1 90 ? -9.017 10.557 -2.470 1.00 75.56 90 TYR A O 1
ATOM 723 N N . GLN A 1 91 ? -8.848 12.781 -2.820 1.00 77.12 91 GLN A N 1
ATOM 724 C CA . GLN A 1 91 ? -8.374 12.708 -4.198 1.00 77.12 91 GLN A CA 1
ATOM 725 C C . GLN A 1 91 ? -7.069 13.520 -4.328 1.00 77.12 91 GLN A C 1
ATOM 727 O O . GLN A 1 91 ? -7.093 14.727 -4.078 1.00 77.12 91 GLN A O 1
ATOM 732 N N . PRO A 1 92 ? -5.940 12.905 -4.731 1.00 72.88 92 PRO A N 1
ATOM 733 C CA . PRO A 1 92 ? -5.787 11.484 -5.042 1.00 72.88 92 PRO A CA 1
ATOM 734 C C . PRO A 1 92 ? -5.966 10.587 -3.807 1.00 72.88 92 PRO A C 1
ATOM 736 O O . PRO A 1 92 ? -5.704 11.003 -2.679 1.00 72.88 92 PRO A O 1
ATOM 739 N N . VAL A 1 93 ? -6.422 9.357 -4.054 1.00 76.38 93 VAL A N 1
ATOM 740 C CA . VAL A 1 93 ? -6.646 8.323 -3.033 1.00 76.38 93 VAL A CA 1
ATOM 741 C C . VAL A 1 93 ? -5.385 8.138 -2.193 1.00 76.38 93 VAL A C 1
ATOM 743 O O . VAL A 1 93 ? -4.299 7.893 -2.721 1.00 76.38 93 VAL A O 1
ATOM 746 N N . GLY A 1 94 ? -5.542 8.251 -0.876 1.00 74.88 94 GLY A N 1
ATOM 747 C CA . GLY A 1 94 ? -4.486 7.984 0.093 1.00 74.88 94 GLY A CA 1
ATOM 748 C C . GLY A 1 94 ? -4.513 6.528 0.550 1.00 74.88 94 GLY A C 1
ATOM 749 O O . GLY A 1 94 ? -5.580 5.929 0.707 1.00 74.88 94 GLY A O 1
ATOM 750 N N . GLY A 1 95 ? -3.338 5.955 0.799 1.00 87.00 95 GLY A N 1
ATOM 751 C CA . GLY A 1 95 ? -3.239 4.610 1.348 1.00 87.00 95 GLY A CA 1
ATOM 752 C C . GLY A 1 95 ? -1.859 4.276 1.895 1.00 87.00 95 GLY A C 1
ATOM 753 O O . GLY A 1 95 ? -0.872 4.958 1.623 1.00 87.00 95 GLY A O 1
AT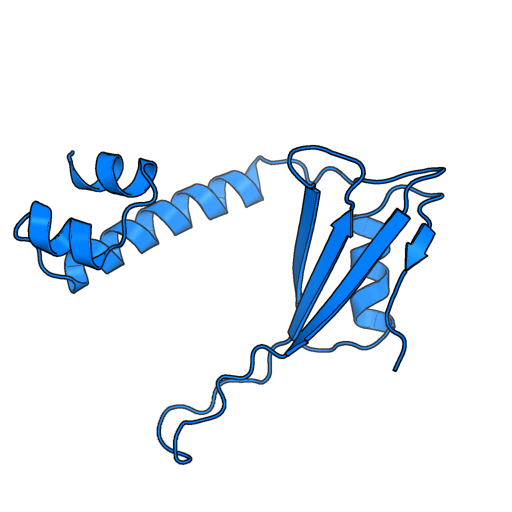OM 754 N N . TYR A 1 96 ? -1.807 3.204 2.674 1.00 90.31 96 TYR A N 1
ATOM 755 C CA . TYR A 1 96 ? -0.604 2.646 3.262 1.00 90.31 96 TYR A CA 1
ATOM 756 C C . TYR A 1 96 ? -0.482 1.172 2.906 1.00 90.31 96 TYR A C 1
ATOM 758 O O . TYR A 1 96 ? -1.450 0.423 3.016 1.00 90.31 96 TYR A O 1
ATOM 766 N N . TYR A 1 97 ? 0.719 0.752 2.521 1.00 91.12 97 TYR A N 1
ATOM 767 C CA . TYR A 1 97 ? 1.016 -0.635 2.190 1.00 91.12 97 TYR A CA 1
ATOM 768 C C . TYR A 1 97 ? 2.264 -1.079 2.935 1.00 91.12 97 TYR A C 1
ATOM 770 O O . TYR A 1 97 ? 3.267 -0.366 2.965 1.00 91.12 97 TYR A O 1
ATOM 778 N N . GLN A 1 98 ? 2.219 -2.275 3.513 1.00 90.38 98 GLN A N 1
ATOM 779 C CA . GLN A 1 98 ? 3.364 -2.854 4.197 1.00 90.38 98 GLN A CA 1
ATOM 780 C C . GLN A 1 98 ? 3.482 -4.342 3.901 1.00 90.38 98 GLN A C 1
ATOM 782 O O . GLN A 1 98 ? 2.513 -5.095 3.996 1.00 90.38 98 GLN A O 1
ATOM 787 N N . VAL A 1 99 ? 4.699 -4.775 3.568 1.00 90.81 99 VAL A N 1
ATOM 788 C CA . VAL A 1 99 ? 5.018 -6.200 3.484 1.00 90.81 99 VAL A CA 1
ATOM 789 C C . VAL A 1 99 ? 5.050 -6.769 4.901 1.00 90.81 99 VAL A C 1
ATOM 791 O O . VAL A 1 99 ? 5.770 -6.261 5.760 1.00 90.81 99 VAL A O 1
ATOM 794 N N . VAL A 1 100 ? 4.285 -7.829 5.139 1.00 90.06 100 VAL A N 1
ATOM 795 C CA . VAL A 1 100 ? 4.209 -8.534 6.420 1.00 90.06 100 VAL A CA 1
ATOM 796 C C . VAL A 1 100 ? 4.476 -10.022 6.219 1.00 90.06 100 VAL A C 1
ATOM 798 O O . VAL A 1 100 ? 4.093 -10.624 5.214 1.00 90.06 100 VAL A O 1
ATOM 801 N N . GLU A 1 101 ? 5.151 -10.641 7.185 1.00 86.69 101 GLU A N 1
ATOM 802 C CA . GLU A 1 101 ? 5.393 -12.089 7.151 1.00 86.69 101 GLU A CA 1
ATOM 803 C C . GLU A 1 101 ? 4.132 -12.884 7.513 1.00 86.69 101 GLU A C 1
ATOM 805 O O . GLU A 1 101 ? 3.908 -13.984 7.006 1.00 86.69 101 GLU A O 1
ATOM 810 N N . ARG A 1 102 ? 3.297 -12.329 8.400 1.00 86.19 102 ARG A N 1
ATOM 811 C CA . ARG A 1 102 ? 2.087 -12.966 8.926 1.00 86.19 102 ARG A CA 1
ATOM 812 C C . ARG A 1 102 ? 0.916 -11.991 8.862 1.00 86.19 102 ARG A C 1
ATOM 814 O O . ARG A 1 102 ? 1.081 -10.804 9.120 1.00 86.19 102 ARG A O 1
ATOM 821 N N . ARG A 1 103 ? -0.268 -12.523 8.555 1.00 86.81 103 ARG A N 1
ATOM 822 C CA . ARG A 1 103 ? -1.540 -11.780 8.470 1.00 86.81 103 ARG A CA 1
ATOM 823 C C . ARG A 1 103 ? -2.411 -11.895 9.726 1.00 86.81 103 ARG A C 1
ATOM 825 O O . ARG A 1 103 ? -3.623 -11.744 9.662 1.00 86.81 103 ARG A O 1
ATOM 832 N N . ASN A 1 104 ? -1.827 -12.290 10.851 1.00 87.56 104 ASN A N 1
ATOM 833 C CA . ASN A 1 104 ? -2.569 -12.429 12.099 1.00 87.56 104 ASN A CA 1
ATOM 834 C C . ASN A 1 104 ? -2.789 -11.062 12.755 1.00 87.56 104 ASN A C 1
ATOM 836 O O . ASN A 1 104 ? -2.046 -10.105 12.530 1.00 87.56 104 ASN A O 1
ATOM 840 N N . ARG A 1 105 ? -3.807 -10.997 13.612 1.00 87.00 105 ARG A N 1
ATOM 841 C CA . ARG A 1 105 ? -4.218 -9.784 14.322 1.00 87.00 105 ARG A CA 1
ATOM 842 C C . ARG A 1 105 ? -3.057 -9.119 15.066 1.00 87.00 105 ARG A C 1
ATOM 844 O O . ARG A 1 105 ? -2.958 -7.897 15.058 1.00 87.00 105 ARG A O 1
ATOM 851 N N . GLU A 1 106 ? -2.163 -9.905 15.661 1.00 90.00 106 GLU A N 1
ATOM 852 C CA . GLU A 1 106 ? -1.007 -9.403 16.412 1.00 90.00 106 GLU A CA 1
ATOM 853 C C . GLU A 1 106 ? -0.009 -8.645 15.523 1.00 90.00 106 GLU A C 1
ATOM 855 O O . GLU A 1 106 ? 0.632 -7.709 15.994 1.00 90.00 106 GLU A O 1
ATOM 860 N N . CYS A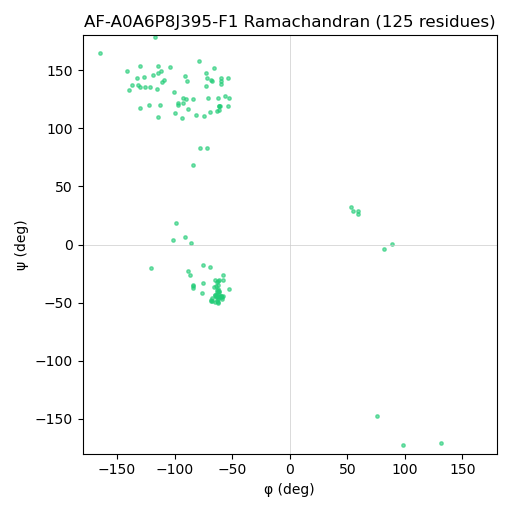 1 107 ? 0.110 -9.013 14.242 1.00 89.25 107 CYS A N 1
ATOM 861 C CA . CYS A 1 107 ? 0.950 -8.300 13.280 1.00 89.25 107 CYS A CA 1
ATOM 862 C C . CYS A 1 107 ? 0.236 -7.096 12.653 1.00 89.25 107 CYS A C 1
ATOM 864 O O . CYS A 1 107 ? 0.883 -6.083 12.399 1.00 89.25 107 CYS A O 1
ATOM 866 N N . LEU A 1 108 ? -1.075 -7.183 12.405 1.00 91.19 108 LEU A N 1
ATOM 867 C CA . LEU A 1 108 ? -1.813 -6.141 11.679 1.00 91.19 108 LEU A CA 1
ATOM 868 C C . LEU A 1 108 ? -2.275 -4.979 12.574 1.00 91.19 108 LEU A C 1
ATOM 870 O O . LEU A 1 108 ? -2.259 -3.828 12.140 1.00 91.19 108 LEU A O 1
ATOM 874 N N . LEU A 1 109 ? -2.640 -5.239 13.835 1.00 91.12 109 LEU A N 1
ATOM 875 C CA . LEU A 1 109 ? -3.111 -4.189 14.748 1.00 91.12 109 LEU A CA 1
ATOM 876 C C . LEU A 1 109 ? -2.090 -3.066 14.990 1.00 91.12 109 LEU A C 1
ATOM 878 O O . LEU A 1 109 ? -2.492 -1.904 14.908 1.00 91.12 109 LEU A O 1
ATOM 882 N N . PRO A 1 110 ? -0.795 -3.345 15.245 1.00 92.62 110 PRO A N 1
ATOM 883 C CA . PRO A 1 110 ? 0.194 -2.282 15.413 1.00 92.62 110 PRO A CA 1
ATOM 884 C C . PRO A 1 110 ? 0.348 -1.416 14.158 1.00 92.62 110 PRO A C 1
ATOM 886 O O . PRO A 1 110 ? 0.623 -0.222 14.253 1.00 92.62 110 PRO A O 1
ATOM 889 N N . ILE A 1 111 ? 0.143 -2.003 12.973 1.00 92.25 111 ILE A N 1
ATOM 890 C CA . ILE A 1 111 ? 0.189 -1.271 11.706 1.00 92.25 111 ILE A CA 1
ATOM 891 C C . ILE A 1 111 ? -0.992 -0.305 11.630 1.00 92.25 111 ILE A C 1
ATOM 893 O O . ILE A 1 111 ? -0.773 0.877 11.384 1.00 92.25 111 ILE A O 1
ATOM 897 N N . LEU A 1 112 ? -2.206 -0.781 11.921 1.00 91.56 112 LEU A N 1
ATOM 898 C CA . LEU A 1 112 ? -3.417 0.046 11.946 1.00 91.56 112 LEU A CA 1
ATOM 899 C C . LEU A 1 112 ? -3.324 1.187 12.961 1.00 91.56 112 LEU A C 1
ATOM 901 O O . LEU A 1 112 ? -3.644 2.325 12.634 1.00 91.56 112 LEU A O 1
ATOM 905 N N . GLN A 1 113 ? -2.840 0.906 14.172 1.00 91.69 113 GLN A N 1
ATOM 906 C CA . GLN A 1 113 ? -2.657 1.919 15.219 1.00 91.69 113 GLN A CA 1
ATOM 907 C C . GLN A 1 113 ? -1.641 2.993 14.831 1.00 91.69 113 GLN A C 1
ATOM 909 O O . GLN A 1 113 ? -1.769 4.142 15.244 1.00 91.69 113 GLN A O 1
ATOM 914 N N . ARG A 1 114 ? -0.628 2.621 14.043 1.00 91.50 114 ARG A N 1
ATOM 915 C CA . ARG A 1 114 ? 0.346 3.569 13.513 1.00 91.50 114 ARG A CA 1
ATOM 916 C C . ARG A 1 114 ? -0.232 4.378 12.356 1.00 91.50 114 ARG A C 1
ATOM 918 O O . ARG A 1 114 ? 0.037 5.571 12.296 1.00 91.50 114 ARG A O 1
ATOM 925 N N . CYS A 1 115 ? -0.979 3.751 11.440 1.00 91.25 115 CYS A N 1
ATOM 926 C CA . CYS A 1 115 ? -1.405 4.389 10.194 1.00 91.25 115 CYS A CA 1
ATOM 927 C C . CYS A 1 115 ? -2.724 5.163 10.256 1.00 91.25 115 CYS A C 1
ATOM 929 O O . CYS A 1 115 ? -2.905 6.080 9.455 1.00 91.25 115 CYS A O 1
ATOM 931 N N . LEU A 1 116 ? -3.604 4.854 11.209 1.00 91.44 116 LEU A N 1
ATOM 932 C CA . LEU A 1 116 ? -4.927 5.461 11.314 1.00 91.44 116 LEU A CA 1
ATOM 933 C C . LEU A 1 116 ? -5.043 6.399 12.510 1.00 91.44 116 LEU A C 1
ATOM 935 O O . LEU A 1 116 ? -4.586 6.103 13.614 1.00 91.44 116 LEU A O 1
ATOM 939 N N . LYS A 1 117 ? -5.746 7.513 12.313 1.00 92.12 117 LYS A N 1
ATOM 940 C CA . LYS A 1 117 ? -6.179 8.365 13.422 1.00 92.12 117 LYS A CA 1
ATOM 941 C C . LYS A 1 117 ? -7.317 7.690 14.209 1.00 92.12 117 LYS A C 1
ATOM 943 O O . LYS A 1 117 ? -8.147 6.994 13.608 1.00 92.12 117 LYS A O 1
ATOM 948 N N . PRO A 1 118 ? -7.412 7.917 15.535 1.00 91.88 118 PRO A N 1
ATOM 949 C CA . PRO A 1 118 ? -8.529 7.431 16.343 1.00 91.88 118 PRO A CA 1
ATOM 950 C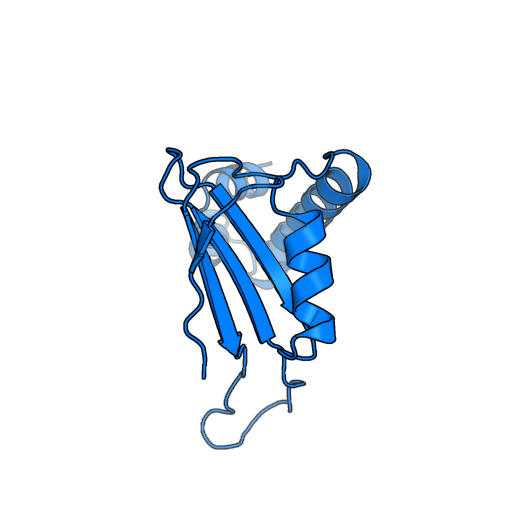 C . PRO A 1 118 ? -9.891 7.848 15.770 1.00 91.88 118 PRO A C 1
ATOM 952 O O . PRO A 1 118 ? -10.042 8.957 15.259 1.00 91.88 118 PRO A O 1
ATOM 955 N N . GLY A 1 119 ? -10.883 6.959 15.869 1.00 90.06 119 GLY A N 1
ATOM 956 C CA . GLY A 1 119 ? -12.239 7.193 15.354 1.00 90.06 119 GLY A CA 1
ATOM 957 C C . GLY A 1 119 ? -12.469 6.787 13.893 1.00 90.06 119 GLY A C 1
ATOM 958 O O . GLY A 1 119 ? -13.588 6.942 13.412 1.00 90.06 119 GLY A O 1
ATOM 959 N N . SER A 1 120 ? -11.453 6.250 13.209 1.00 91.19 120 SER A N 1
ATOM 960 C CA . SER A 1 120 ? -11.605 5.667 11.867 1.00 91.19 120 SER A CA 1
ATOM 961 C C . SER A 1 120 ? -12.452 4.390 11.902 1.00 91.19 120 SER A C 1
ATOM 963 O O . SER A 1 120 ? -12.298 3.559 12.801 1.00 91.19 120 SER A O 1
ATOM 965 N N . VAL A 1 121 ? -13.307 4.205 10.898 1.00 91.88 121 VAL A N 1
ATOM 966 C CA . VAL A 1 121 ? -14.121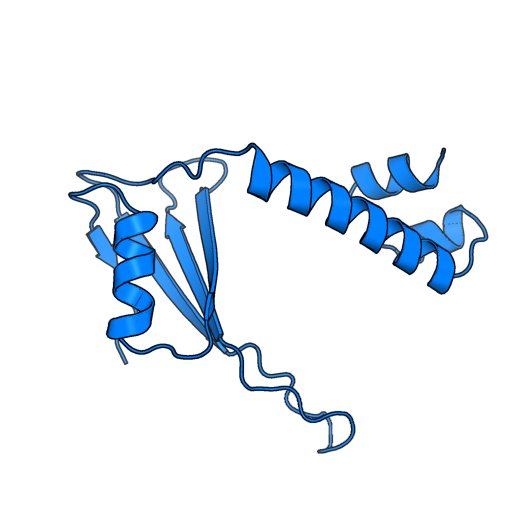 3.001 10.703 1.00 91.88 121 VAL A CA 1
ATOM 967 C C . VAL A 1 121 ? -13.378 2.053 9.769 1.00 91.88 121 VAL A C 1
ATOM 969 O O . VAL A 1 121 ? -13.249 2.314 8.574 1.00 91.88 121 VAL A O 1
ATOM 972 N N . VAL A 1 122 ? -12.874 0.951 10.323 1.00 90.00 122 VAL A N 1
ATOM 973 C CA . VAL A 1 122 ? -12.122 -0.059 9.569 1.00 90.00 122 VAL A CA 1
ATOM 974 C C . VAL A 1 122 ? -13.078 -1.090 8.980 1.00 90.00 122 VAL A C 1
ATOM 976 O O . VAL A 1 122 ? -13.720 -1.840 9.715 1.00 90.00 122 VAL A O 1
ATOM 979 N N . LEU A 1 123 ? -13.129 -1.153 7.652 1.00 88.56 123 LEU A N 1
ATOM 980 C CA . LEU A 1 123 ? -13.759 -2.226 6.897 1.00 88.56 123 LEU A CA 1
ATOM 981 C C . LEU A 1 123 ? -12.684 -3.221 6.474 1.00 88.56 123 LEU A C 1
ATOM 983 O O . LEU A 1 123 ? -11.742 -2.880 5.764 1.00 88.56 123 LEU A O 1
ATOM 987 N N . THR A 1 124 ? -12.825 -4.460 6.917 1.00 83.19 124 THR A N 1
ATOM 988 C CA . THR A 1 124 ? -11.928 -5.554 6.557 1.00 83.19 124 THR A CA 1
ATOM 989 C C . THR A 1 124 ? -12.766 -6.749 6.133 1.00 83.19 124 THR A C 1
ATOM 991 O O . THR A 1 124 ? -13.786 -7.055 6.756 1.00 83.19 124 THR A O 1
ATOM 994 N N . GLU A 1 125 ? -12.346 -7.408 5.058 1.00 66.94 125 GLU A N 1
ATOM 995 C CA . GLU A 1 125 ? -12.891 -8.697 4.640 1.00 66.94 125 GLU A CA 1
ATOM 996 C C . GLU A 1 125 ? -12.403 -9.760 5.638 1.00 66.94 125 GLU A C 1
ATOM 998 O O . GLU A 1 125 ? -11.382 -10.418 5.435 1.00 66.94 125 GLU A O 1
ATOM 1003 N N . VAL A 1 126 ? -13.098 -9.899 6.772 1.00 45.50 126 VAL A N 1
ATOM 1004 C CA . VAL A 1 126 ? -12.795 -10.952 7.749 1.00 45.50 126 VAL A CA 1
ATOM 1005 C C . VAL A 1 126 ? -12.994 -12.313 7.072 1.00 45.50 126 VAL A C 1
ATOM 1007 O O . VAL A 1 126 ? -14.103 -12.639 6.646 1.00 45.50 126 VAL A O 1
ATOM 1010 N N . LYS A 1 127 ? -11.929 -13.117 6.998 1.00 42.44 127 LYS A N 1
ATOM 1011 C CA . LYS A 1 127 ? -12.017 -14.572 6.803 1.00 42.44 127 LYS A CA 1
ATOM 1012 C C . LYS A 1 127 ? -11.841 -15.302 8.119 1.00 42.44 127 LYS A C 1
ATOM 1014 O O . LYS A 1 127 ? -10.921 -14.917 8.874 1.00 42.44 127 LYS A O 1
#

Organism: Actinia tenebrosa (NCBI:txid6105)

Nearest PDB structures (foldseek):
  8p0w-assembly1_G  TM=2.993E-01  e=1.540E-01  Homo sapiens
  8f2u-assembly1_J  TM=2.518E-01  e=1.351E-01  Homo sapiens
  8esd-assembly1_S  TM=4.985E-01  e=1.333E+00  Homo sapiens
  8f2u-assembly1_H  TM=3.548E-01  e=1.732E+00  Homo sapiens
  8p0w-assembly1_C  TM=2.424E-01  e=6.931E-01  Homo sapiens

Sequence (127 aa):
MPMAFYWAQDDSSKYNATALGSSMNLVSKFVRVLQDVCTNEIEKYAPFLPFGGPGCVVQCDESKFNHKRKYNRGRLTKDSWVFGVITTEYQPVGGYYQVVERRNRECLLPILQRCLKPGSVVLTEVK

Foldseek 3Di:
DVLVVCVVVVHDLVVVCVVVVHDSVVSVVVNVVVVVVVVVCCVPPPPQDADDAAPFEKEKDKDWPDPPDDVPDDDHDQTKIKIKIWGPPDVVTDIDIDIDNDPDPVGVVVVCVSRHDPNYHYDYPDD

InterPro domains:
  IPR053164 IS1016-like transposase [PTHR47163] (3-124)

Mean predicted aligned error: 8.44 Å

Solvent-accessible surface area (backbone atoms only — not comparable to full-atom values): 7659 Å² total; per-residue (Å²): 125,65,68,64,53,44,55,73,68,72,53,55,64,66,57,53,15,62,80,63,77,43,55,60,68,57,48,53,51,50,53,49,54,52,49,51,53,55,48,52,50,43,73,74,67,51,77,86,74,56,41,78,16,71,89,28,63,31,45,39,51,79,48,74,56,62,78,74,49,71,89,81,50,82,82,89,70,77,74,35,31,35,41,37,39,35,31,82,88,43,88,76,67,48,71,49,75,44,82,33,82,57,91,46,67,85,59,47,49,63,51,48,65,61,47,41,34,77,62,44,46,78,46,62,83,84,126